Protein AF-A0A414S0T3-F1 (afdb_monomer_lite)

Foldseek 3Di:
DDDPPALLVLLLQLCVLPDPVSVVCVVCVVVVVPDDDDPDPNRVSQVVQQVSCPPHLCHQDPVDHRCSCVPPVNVVSSVVSVVVVD

Secondary structure (DSSP, 8-state):
------HHHHHHHTTSS--HHHHHHHHSHHHHS-TTS-SSHHHHHHHHHHHHHTTSTT---TTS--GGGGSHHHHHHHHHHHHTT-

pLDDT: mean 83.99, std 13.59, range [45.34, 96.56]

Sequence (86 aa):
MYLPESFEWMILNAGVVQEKEIMEILKEPEKCIESQKYFSWERFFTNLLIEKTDGTYMKYQKSKLNPVYLHEKNKRMILSSARGIL

Structure (mmCIF, N/CA/C/O backbone):
data_AF-A0A414S0T3-F1
#
_entry.id   AF-A0A414S0T3-F1
#
loop_
_atom_site.group_PDB
_atom_site.id
_atom_site.type_symbol
_atom_site.label_atom_id
_atom_site.label_alt_id
_atom_site.label_comp_id
_atom_site.label_asym_id
_atom_site.label_entity_id
_atom_site.label_seq_id
_atom_site.pdbx_PDB_ins_code
_atom_site.Cartn_x
_atom_site.Cartn_y
_atom_site.Cartn_z
_atom_site.occupancy
_atom_site.B_iso_or_equiv
_atom_site.auth_seq_id
_atom_site.auth_comp_id
_atom_site.auth_asym_id
_atom_site.auth_atom_id
_atom_site.pdbx_PDB_model_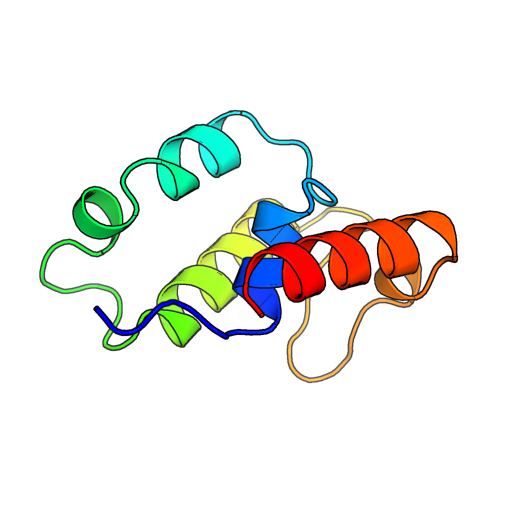num
ATOM 1 N N . MET A 1 1 ? 2.064 -12.734 18.437 1.00 45.34 1 MET A N 1
ATOM 2 C CA . MET A 1 1 ? 1.901 -11.477 17.681 1.00 45.34 1 MET A CA 1
ATOM 3 C C . MET A 1 1 ? 1.684 -11.872 16.236 1.00 45.34 1 MET A C 1
ATOM 5 O O . MET A 1 1 ? 2.604 -12.416 15.648 1.00 45.34 1 MET A O 1
ATOM 9 N N . TYR A 1 2 ? 0.462 -11.728 15.722 1.00 47.12 2 TYR A N 1
ATOM 10 C CA . TYR A 1 2 ? 0.182 -11.940 14.301 1.00 47.12 2 TYR A CA 1
ATOM 11 C C . TYR A 1 2 ? 0.764 -10.735 13.562 1.00 47.12 2 TYR A C 1
ATOM 13 O O . TYR A 1 2 ? 0.288 -9.617 13.774 1.00 47.12 2 TYR A O 1
ATOM 21 N N . LEU A 1 3 ? 1.851 -10.935 12.815 1.00 54.97 3 LEU A N 1
ATOM 22 C CA . LEU A 1 3 ? 2.390 -9.884 11.963 1.00 54.97 3 LEU A CA 1
ATOM 23 C C . LEU A 1 3 ? 1.332 -9.522 10.913 1.00 54.97 3 LEU A C 1
ATOM 25 O O . LEU A 1 3 ? 0.468 -10.333 10.584 1.00 54.97 3 LEU A O 1
ATOM 29 N N . PRO A 1 4 ? 1.365 -8.314 10.347 1.00 59.84 4 PRO A N 1
ATOM 30 C CA . PRO A 1 4 ? 0.548 -8.027 9.190 1.00 59.84 4 PRO A CA 1
ATOM 31 C C . PRO A 1 4 ? 1.174 -8.690 7.958 1.00 59.84 4 PRO A C 1
ATOM 33 O O . PRO A 1 4 ? 1.819 -8.024 7.156 1.00 59.84 4 PRO A O 1
ATOM 36 N N . GLU A 1 5 ? 0.974 -9.992 7.742 1.00 67.19 5 GLU A N 1
ATOM 37 C CA . GLU A 1 5 ? 1.405 -10.658 6.497 1.00 67.19 5 GLU A CA 1
ATOM 38 C C . GLU A 1 5 ? 0.521 -10.291 5.284 1.00 67.19 5 GLU A C 1
ATOM 40 O O . GLU A 1 5 ? 0.353 -11.069 4.346 1.00 67.19 5 GLU A O 1
ATOM 45 N N . SER A 1 6 ? -0.071 -9.094 5.278 1.00 85.81 6 SER A N 1
ATOM 46 C CA . SER A 1 6 ? -0.796 -8.588 4.112 1.00 85.81 6 SER A CA 1
ATOM 47 C C . SER A 1 6 ? 0.182 -8.094 3.048 1.00 85.81 6 SER A C 1
ATOM 49 O O . SER A 1 6 ? 1.220 -7.499 3.352 1.00 85.81 6 SER A O 1
ATOM 51 N N . PHE A 1 7 ? -0.171 -8.293 1.781 1.00 89.19 7 PHE A N 1
ATOM 52 C CA . PHE A 1 7 ? 0.613 -7.798 0.651 1.00 89.19 7 PHE A CA 1
ATOM 53 C C . PHE A 1 7 ? 0.791 -6.269 0.696 1.00 89.19 7 PHE A C 1
ATOM 55 O O . PHE A 1 7 ? 1.851 -5.743 0.362 1.00 89.19 7 PHE A O 1
ATOM 62 N N . GLU A 1 8 ? -0.224 -5.546 1.162 1.00 92.50 8 GLU A N 1
ATOM 63 C CA . GLU A 1 8 ? -0.225 -4.092 1.296 1.00 92.50 8 GLU A CA 1
ATOM 64 C C . GLU A 1 8 ? 0.783 -3.618 2.348 1.00 92.50 8 GLU A C 1
ATOM 66 O O . GLU A 1 8 ? 1.521 -2.662 2.102 1.00 92.50 8 GLU A O 1
ATOM 71 N N . TRP A 1 9 ? 0.900 -4.331 3.473 1.00 91.00 9 TRP A N 1
ATOM 72 C CA . TRP A 1 9 ? 1.961 -4.077 4.447 1.00 91.00 9 TRP A CA 1
ATOM 73 C C . TRP A 1 9 ? 3.350 -4.266 3.829 1.00 91.00 9 TRP A C 1
ATOM 75 O O . TRP A 1 9 ? 4.215 -3.418 4.025 1.00 91.00 9 TRP A O 1
ATOM 85 N N . MET A 1 10 ? 3.559 -5.310 3.015 1.00 91.56 10 MET A N 1
ATOM 86 C CA . MET A 1 10 ? 4.846 -5.526 2.337 1.00 91.56 10 MET A CA 1
ATOM 87 C C . MET A 1 10 ? 5.197 -4.377 1.383 1.00 91.56 10 MET A C 1
ATOM 89 O O . MET A 1 10 ? 6.358 -3.986 1.303 1.00 91.56 10 MET A O 1
ATOM 93 N N . ILE A 1 11 ? 4.215 -3.808 0.674 1.00 92.94 11 ILE A N 1
ATOM 94 C CA . ILE A 1 11 ? 4.429 -2.634 -0.190 1.00 92.94 11 ILE A CA 1
ATOM 95 C C . ILE A 1 11 ? 4.865 -1.416 0.633 1.00 92.94 11 ILE A C 1
ATOM 97 O O . ILE A 1 11 ? 5.816 -0.726 0.251 1.00 92.94 11 ILE A O 1
ATOM 101 N N . LEU A 1 12 ? 4.171 -1.150 1.743 1.00 92.75 12 LEU A N 1
ATOM 102 C CA . LEU A 1 12 ? 4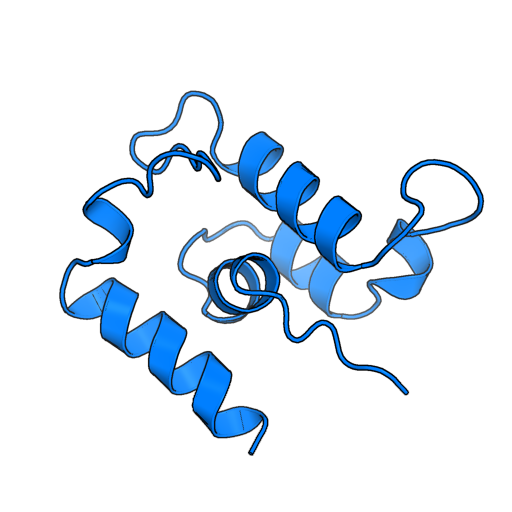.455 -0.021 2.630 1.00 92.75 12 LEU A CA 1
ATOM 103 C C . LEU A 1 12 ? 5.833 -0.179 3.290 1.00 92.75 12 LEU A C 1
ATOM 105 O O . LEU A 1 12 ? 6.660 0.728 3.218 1.00 92.75 12 LEU A O 1
ATOM 109 N N . ASN A 1 13 ? 6.114 -1.356 3.852 1.00 90.44 13 ASN A N 1
ATOM 110 C CA . ASN A 1 13 ? 7.370 -1.666 4.531 1.00 90.44 13 ASN A CA 1
ATOM 111 C C . ASN A 1 13 ? 8.575 -1.691 3.580 1.00 90.44 13 ASN A C 1
ATOM 113 O O . ASN A 1 13 ? 9.674 -1.291 3.955 1.00 90.44 13 ASN A O 1
ATOM 117 N N . ALA A 1 14 ? 8.376 -2.080 2.319 1.00 91.50 14 ALA A N 1
ATOM 118 C CA . ALA A 1 14 ? 9.416 -2.011 1.297 1.00 91.50 14 ALA A CA 1
ATOM 119 C C . ALA A 1 14 ? 9.843 -0.574 0.943 1.00 91.50 14 ALA A C 1
ATOM 121 O O . ALA A 1 14 ? 10.828 -0.401 0.225 1.00 91.50 14 ALA A O 1
ATOM 122 N N . GLY A 1 15 ? 9.110 0.454 1.392 1.00 91.00 15 GLY A N 1
ATOM 123 C CA . GLY A 1 15 ? 9.415 1.853 1.087 1.00 91.00 15 GLY A CA 1
ATOM 124 C C . GLY A 1 15 ? 9.199 2.205 -0.387 1.00 91.00 15 GLY A C 1
ATOM 125 O O . GLY A 1 15 ? 9.853 3.106 -0.915 1.00 91.00 15 GLY A O 1
ATOM 126 N N . VAL A 1 16 ? 8.314 1.468 -1.071 1.00 91.12 16 VAL A N 1
ATOM 127 C CA . VAL A 1 16 ? 7.932 1.741 -2.466 1.00 91.12 16 VAL A CA 1
ATOM 128 C C . VAL A 1 16 ? 7.158 3.058 -2.553 1.00 91.12 16 VAL A C 1
ATOM 130 O O . VAL A 1 16 ? 7.371 3.831 -3.484 1.00 91.12 16 VAL A O 1
ATOM 133 N N . VAL A 1 17 ? 6.318 3.336 -1.553 1.00 90.06 17 VAL A N 1
ATOM 134 C CA . VAL A 1 17 ? 5.670 4.636 -1.342 1.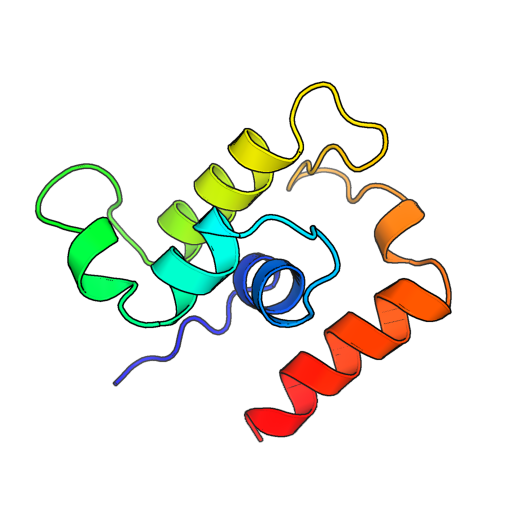00 90.06 17 VAL A CA 1
ATOM 135 C C . VAL A 1 17 ? 6.487 5.394 -0.293 1.00 90.06 17 VAL A C 1
ATOM 137 O O . VAL A 1 17 ? 6.526 5.002 0.871 1.00 90.06 17 VAL A O 1
ATOM 140 N N . GLN A 1 18 ? 7.210 6.433 -0.714 1.00 81.81 18 GLN A N 1
ATOM 141 C CA . GLN A 1 18 ? 8.143 7.165 0.148 1.00 81.81 18 GLN A CA 1
ATOM 142 C C . GLN A 1 18 ? 7.455 8.330 0.855 1.00 81.81 18 GLN A C 1
ATOM 144 O O . GLN A 1 18 ? 7.611 9.485 0.467 1.00 81.81 18 GLN A O 1
ATOM 149 N N . GLU A 1 19 ? 6.729 8.027 1.926 1.00 82.88 19 GLU A N 1
ATOM 150 C CA . GLU A 1 19 ? 6.151 9.046 2.798 1.00 82.88 19 GLU A CA 1
ATOM 151 C C . GLU A 1 19 ? 6.624 8.870 4.236 1.00 82.88 19 GLU A C 1
ATOM 153 O O . GLU A 1 19 ? 6.609 7.769 4.787 1.00 82.88 19 GLU A O 1
ATOM 158 N N . LYS A 1 20 ? 7.045 9.979 4.857 1.00 84.69 20 LYS A N 1
ATOM 159 C CA . LYS A 1 20 ? 7.543 9.981 6.242 1.00 84.69 20 LYS A CA 1
ATOM 160 C C . LYS A 1 20 ? 6.494 9.453 7.217 1.00 84.69 20 LYS A C 1
ATOM 162 O O . LYS A 1 20 ? 6.827 8.672 8.099 1.00 84.69 20 LYS A O 1
ATOM 167 N N . GLU A 1 21 ? 5.240 9.824 6.994 1.00 86.00 21 GLU A N 1
ATOM 168 C CA . GLU A 1 21 ? 4.107 9.405 7.815 1.00 86.00 21 GLU A CA 1
ATOM 169 C C . GLU A 1 21 ? 3.909 7.880 7.792 1.00 86.00 21 GLU A C 1
ATOM 171 O O . GLU A 1 21 ? 3.649 7.278 8.828 1.00 86.00 21 GLU A O 1
ATOM 176 N N . ILE A 1 22 ? 4.127 7.219 6.645 1.00 88.62 22 ILE A N 1
ATOM 177 C CA . ILE A 1 22 ? 4.067 5.750 6.552 1.00 88.62 22 ILE A CA 1
ATOM 178 C C . ILE A 1 22 ? 5.122 5.117 7.466 1.00 88.62 22 ILE A C 1
ATOM 180 O O . ILE A 1 22 ? 4.827 4.153 8.166 1.00 88.62 22 ILE A O 1
ATOM 184 N N . MET A 1 23 ? 6.343 5.660 7.495 1.00 85.81 23 MET A N 1
ATOM 185 C CA . MET A 1 23 ? 7.412 5.134 8.353 1.00 85.81 23 MET A CA 1
ATOM 186 C C . MET A 1 23 ? 7.108 5.312 9.842 1.00 85.81 23 MET A C 1
ATOM 188 O O . MET A 1 23 ? 7.509 4.475 10.645 1.00 85.81 23 MET A O 1
ATOM 192 N N . GLU A 1 24 ? 6.430 6.393 10.221 1.00 87.31 24 GLU A N 1
ATOM 193 C CA . GLU A 1 24 ? 5.990 6.614 11.601 1.00 87.31 24 GLU A CA 1
ATOM 194 C C . GLU A 1 24 ? 4.886 5.629 11.990 1.00 87.31 24 GLU A C 1
ATOM 196 O O . GLU A 1 24 ? 4.996 4.975 13.025 1.00 87.31 24 GLU A O 1
ATOM 201 N N . ILE A 1 25 ? 3.894 5.431 11.116 1.00 87.56 25 ILE A N 1
ATOM 202 C CA . ILE A 1 25 ? 2.818 4.452 11.315 1.00 87.56 25 ILE A CA 1
ATOM 203 C C . ILE A 1 25 ? 3.377 3.030 11.437 1.00 87.56 25 ILE A C 1
ATOM 205 O O . ILE A 1 25 ? 2.943 2.272 12.295 1.00 87.56 25 ILE A O 1
ATOM 209 N N . LEU A 1 26 ? 4.350 2.648 10.605 1.00 85.88 26 LEU A N 1
ATOM 210 C CA . LEU A 1 26 ? 4.935 1.303 10.631 1.00 85.88 26 LEU A CA 1
ATOM 211 C C . LEU A 1 26 ? 5.754 1.005 11.899 1.00 85.88 26 LEU A C 1
ATOM 213 O O . LEU A 1 26 ? 5.978 -0.169 12.187 1.00 85.88 26 LEU A O 1
ATOM 217 N N . LYS A 1 27 ? 6.201 2.023 12.651 1.00 85.75 27 LYS A N 1
ATOM 218 C CA . LYS A 1 27 ? 6.933 1.823 13.916 1.00 85.75 27 LYS A CA 1
ATOM 219 C C . LYS A 1 27 ? 6.024 1.385 15.055 1.00 85.75 27 LYS A C 1
ATOM 221 O O . LYS A 1 27 ? 6.437 0.554 15.854 1.00 85.75 27 LYS A O 1
ATOM 226 N N . GLU A 1 28 ? 4.832 1.968 15.138 1.00 82.81 28 GLU A N 1
ATOM 227 C CA . GLU A 1 28 ? 3.865 1.708 16.212 1.00 82.81 28 GLU A CA 1
ATOM 228 C C . GLU A 1 28 ? 2.445 1.596 15.628 1.00 82.81 28 GLU A C 1
ATOM 230 O O . GLU A 1 28 ? 1.559 2.396 15.958 1.00 82.81 28 GLU A O 1
ATOM 235 N N . PRO A 1 29 ? 2.201 0.630 14.721 1.00 79.69 29 PRO A N 1
ATOM 236 C CA . PRO A 1 29 ? 0.943 0.542 13.984 1.00 79.69 29 PRO A CA 1
ATOM 237 C C . PRO A 1 29 ? -0.255 0.283 14.916 1.00 79.69 29 PRO A C 1
ATOM 239 O O . PRO A 1 29 ? -1.393 0.620 14.582 1.00 79.69 29 PRO A O 1
ATOM 242 N N . GLU A 1 30 ? -0.018 -0.256 16.117 1.00 78.19 30 GLU A N 1
ATOM 243 C CA . GLU A 1 30 ? -1.025 -0.521 17.148 1.00 78.19 30 GLU A CA 1
ATOM 244 C C . GLU A 1 30 ? -1.623 0.752 17.747 1.00 78.19 30 GLU A C 1
ATOM 246 O O . GLU A 1 30 ? -2.766 0.731 18.201 1.00 78.19 30 GLU A O 1
ATOM 251 N N . LYS A 1 31 ? -0.898 1.875 17.684 1.00 78.56 31 LYS A N 1
ATOM 252 C CA . LYS A 1 31 ? -1.419 3.191 18.074 1.00 78.56 31 LYS A CA 1
ATOM 253 C C . LYS A 1 31 ? -2.347 3.776 17.011 1.00 78.56 31 LYS A C 1
ATOM 255 O O . LYS A 1 31 ? -3.214 4.586 17.316 1.00 78.56 31 LYS A O 1
ATOM 260 N N . CYS A 1 32 ? -2.189 3.366 15.753 1.00 73.94 32 CYS A N 1
ATOM 261 C CA . CYS A 1 32 ? -3.007 3.846 14.637 1.00 73.94 32 CYS A CA 1
ATOM 262 C C . CYS A 1 32 ? -4.270 3.006 14.420 1.00 73.94 32 CYS A C 1
ATOM 264 O O . CYS A 1 32 ? -5.259 3.503 13.881 1.00 73.94 32 CYS A O 1
ATOM 266 N N . ILE A 1 33 ? -4.252 1.737 14.838 1.00 71.25 33 ILE A N 1
ATOM 267 C CA . ILE A 1 33 ? -5.408 0.839 14.741 1.00 71.25 33 ILE A CA 1
ATOM 268 C C . ILE A 1 33 ? -6.423 1.049 15.880 1.00 71.25 33 ILE A C 1
ATOM 270 O O . ILE A 1 33 ? -7.399 0.304 15.962 1.00 71.25 33 ILE A O 1
ATOM 274 N N . GLU A 1 34 ? -6.221 2.058 16.742 1.00 58.03 34 GLU A N 1
ATOM 275 C CA . GLU A 1 34 ? -7.006 2.289 17.957 1.00 58.03 34 GLU A CA 1
ATOM 276 C C . GLU A 1 34 ? -8.533 2.175 17.731 1.00 58.03 34 GLU A C 1
ATOM 278 O O . GLU A 1 34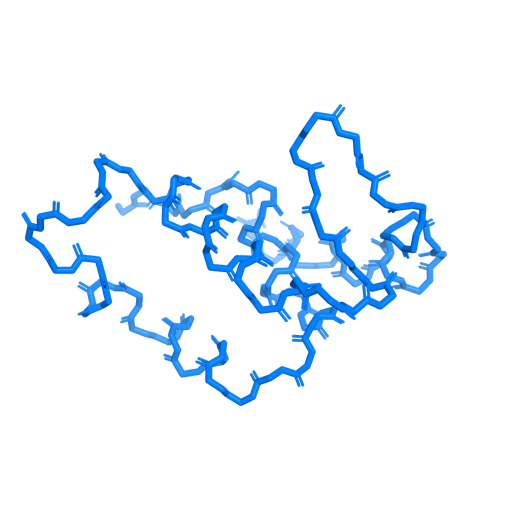 ? -9.205 2.996 17.099 1.00 58.03 34 GLU A O 1
ATOM 283 N N . SER A 1 35 ? -9.079 1.119 18.340 1.00 52.84 35 SER A N 1
ATOM 284 C CA . SER A 1 35 ? -10.437 0.973 18.870 1.00 52.84 35 SER A CA 1
ATOM 285 C C . SER A 1 35 ? -11.637 0.851 17.911 1.00 52.84 35 SER A C 1
ATOM 287 O O . SER A 1 35 ? -12.515 0.056 18.234 1.00 52.84 35 SER A O 1
ATOM 289 N N . GLN A 1 36 ? -11.751 1.537 16.758 1.00 54.06 36 GLN A N 1
ATOM 290 C CA . GLN A 1 36 ? -13.032 1.488 15.994 1.00 54.06 36 GLN A CA 1
ATOM 291 C C . GLN A 1 36 ? -13.003 1.612 14.457 1.00 54.06 36 GLN A C 1
ATOM 293 O O . GLN A 1 36 ? -14.042 1.389 13.833 1.00 54.06 36 GLN A O 1
ATOM 298 N N . LYS A 1 37 ? -11.882 1.932 13.793 1.00 59.16 37 LYS A N 1
ATOM 299 C CA . LYS A 1 37 ? -11.911 2.154 12.325 1.00 59.16 37 LYS A CA 1
ATOM 300 C C . LYS A 1 37 ? -11.714 0.900 11.471 1.00 59.16 37 LYS A C 1
ATOM 302 O O . LYS A 1 37 ? -12.337 0.795 10.413 1.00 59.16 37 LYS A O 1
ATOM 307 N N . TYR A 1 38 ? -10.889 -0.058 11.900 1.00 64.31 38 TYR A N 1
ATOM 308 C CA . TYR A 1 38 ? -10.555 -1.230 11.084 1.00 64.31 38 TYR A CA 1
ATOM 309 C C . TYR A 1 38 ? -10.570 -2.524 11.898 1.00 64.31 38 TYR A C 1
ATOM 311 O O . TYR A 1 38 ? -9.844 -2.676 12.869 1.00 64.31 38 TYR A O 1
ATOM 319 N N . PHE A 1 39 ? -11.395 -3.476 11.455 1.00 70.44 39 PHE A N 1
ATOM 320 C CA . PHE A 1 39 ? -11.589 -4.790 12.085 1.00 70.44 39 PHE A CA 1
ATOM 321 C C . PHE A 1 39 ? -10.387 -5.746 11.905 1.00 70.44 39 PHE A C 1
ATOM 323 O O . PHE A 1 39 ? -10.354 -6.816 12.504 1.00 70.44 39 PHE A O 1
ATOM 330 N N . SER A 1 40 ? -9.406 -5.391 11.065 1.00 80.56 40 SER A N 1
ATOM 331 C CA . SER A 1 40 ? -8.193 -6.181 10.835 1.00 80.56 40 SER A CA 1
ATOM 332 C C . SER A 1 40 ? -7.019 -5.316 10.378 1.00 80.56 40 SER A C 1
ATOM 334 O O . SER A 1 40 ? -7.205 -4.276 9.737 1.00 80.56 40 SER A O 1
ATOM 336 N N . TRP A 1 41 ? -5.803 -5.799 10.645 1.00 80.81 41 TRP A N 1
ATOM 337 C CA . TRP A 1 41 ? -4.560 -5.234 10.119 1.00 80.81 41 TRP A CA 1
ATOM 338 C C . TRP A 1 41 ? -4.561 -5.127 8.594 1.00 80.81 41 TRP A C 1
ATOM 340 O O . TRP A 1 41 ? -4.196 -4.091 8.050 1.00 80.81 41 TRP A O 1
ATOM 350 N N . GLU A 1 42 ? -5.034 -6.162 7.897 1.00 85.31 42 GLU A N 1
ATOM 351 C CA . GLU A 1 42 ? -5.134 -6.152 6.435 1.00 85.31 42 GLU A CA 1
ATOM 352 C C . GLU A 1 42 ? -5.993 -4.981 5.939 1.00 85.31 42 GLU A C 1
ATOM 354 O O . GLU A 1 42 ? -5.609 -4.262 5.013 1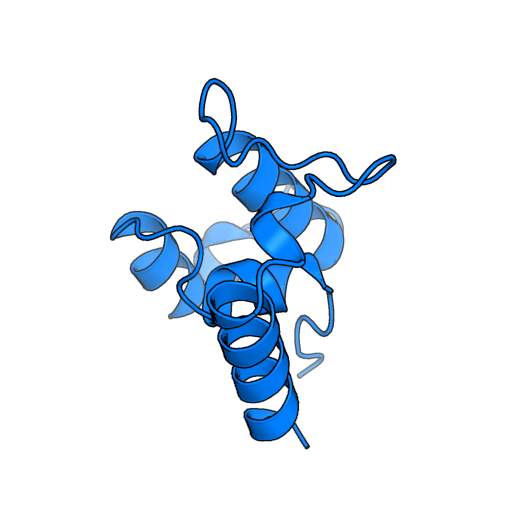.00 85.31 42 GLU A O 1
ATOM 359 N N . ARG A 1 43 ? -7.147 -4.743 6.578 1.00 86.81 43 ARG A N 1
ATOM 360 C CA . ARG A 1 43 ? -8.034 -3.638 6.206 1.00 86.81 43 ARG A CA 1
ATOM 361 C C . ARG A 1 43 ? -7.397 -2.284 6.512 1.00 86.81 43 ARG A C 1
ATOM 363 O O . ARG A 1 43 ? -7.571 -1.357 5.726 1.00 86.81 43 ARG A O 1
ATOM 370 N N . PHE A 1 44 ? -6.654 -2.172 7.610 1.00 88.38 44 PHE A N 1
ATOM 371 C CA . PHE A 1 44 ? -5.892 -0.966 7.928 1.00 88.38 44 PHE A CA 1
ATOM 372 C C . PHE A 1 44 ? -4.845 -0.658 6.847 1.00 88.38 44 PHE A C 1
ATOM 374 O O . PHE A 1 44 ? -4.907 0.408 6.237 1.00 88.38 44 PHE A O 1
ATOM 381 N N . PHE A 1 45 ? -3.952 -1.603 6.532 1.00 89.94 45 PHE A N 1
ATOM 382 C CA . PHE A 1 45 ? -2.889 -1.383 5.542 1.00 89.94 45 PHE A CA 1
ATOM 383 C C . PHE A 1 45 ? -3.423 -1.201 4.121 1.00 89.94 45 PHE A C 1
ATOM 385 O O . PHE A 1 45 ? -2.876 -0.394 3.372 1.00 89.94 45 PHE A O 1
ATOM 392 N N . THR A 1 46 ? -4.528 -1.868 3.767 1.00 92.12 46 THR A N 1
ATOM 393 C CA . THR A 1 46 ? -5.214 -1.627 2.488 1.00 92.12 46 THR A CA 1
ATOM 394 C C . THR A 1 46 ? -5.668 -0.173 2.380 1.00 92.12 46 THR A C 1
ATOM 396 O O . THR A 1 46 ? -5.370 0.485 1.387 1.00 92.12 46 THR A O 1
ATOM 399 N N . ASN A 1 47 ? -6.369 0.347 3.393 1.00 91.75 47 ASN A N 1
ATOM 400 C CA . ASN A 1 47 ? -6.881 1.717 3.341 1.00 91.75 47 ASN A CA 1
ATOM 401 C C . ASN A 1 47 ? -5.761 2.751 3.405 1.00 91.75 47 ASN A C 1
ATOM 403 O O . ASN A 1 47 ? -5.800 3.707 2.639 1.00 91.75 47 ASN A O 1
ATOM 407 N N . LEU A 1 48 ? -4.738 2.521 4.232 1.00 91.75 48 LEU A N 1
ATOM 408 C CA . LEU A 1 48 ? -3.559 3.378 4.284 1.00 91.75 48 LEU A CA 1
ATOM 409 C C . LEU A 1 48 ? -2.871 3.458 2.915 1.00 91.75 48 LEU A C 1
ATOM 411 O O . LEU A 1 48 ? -2.595 4.547 2.426 1.00 91.75 48 LEU A O 1
ATOM 415 N N . LEU A 1 49 ? -2.638 2.319 2.258 1.00 94.56 49 LEU A N 1
ATOM 416 C CA . LEU A 1 49 ? -1.994 2.300 0.947 1.00 94.56 49 LEU A CA 1
ATOM 417 C C . LEU A 1 49 ? -2.855 2.972 -0.134 1.00 94.56 49 LEU A C 1
ATOM 419 O O . LEU A 1 49 ? -2.313 3.682 -0.980 1.00 94.56 49 LEU A O 1
ATOM 423 N N . ILE A 1 50 ? -4.179 2.782 -0.111 1.00 95.00 50 ILE A N 1
ATOM 424 C CA . ILE A 1 50 ? -5.099 3.486 -1.019 1.00 95.00 50 ILE A CA 1
ATOM 425 C C . ILE A 1 50 ? -5.014 4.995 -0.787 1.00 95.00 50 ILE A C 1
ATOM 427 O O . ILE A 1 50 ? -4.821 5.729 -1.748 1.00 95.00 50 ILE A O 1
ATOM 431 N N . GLU A 1 51 ? -5.110 5.449 0.463 1.00 94.06 51 GLU A N 1
ATOM 432 C CA . GLU A 1 51 ? -5.092 6.871 0.822 1.00 94.06 51 GLU A CA 1
ATOM 433 C C . GLU A 1 51 ? -3.799 7.555 0.367 1.00 94.06 51 GLU A C 1
ATOM 435 O O . GLU A 1 51 ? -3.848 8.577 -0.312 1.00 94.06 51 GLU A O 1
ATOM 440 N N . LYS A 1 52 ? -2.643 6.952 0.666 1.00 94.38 52 LYS A N 1
ATOM 441 C CA . LYS A 1 52 ? -1.325 7.515 0.328 1.00 94.38 52 LYS A CA 1
ATOM 442 C C . LYS A 1 52 ? -1.001 7.476 -1.165 1.00 94.38 52 LYS A C 1
ATOM 444 O O . LYS A 1 52 ? -0.133 8.194 -1.643 1.00 94.38 52 LYS A O 1
ATOM 449 N N . THR A 1 53 ? -1.691 6.640 -1.938 1.00 95.62 53 THR A N 1
ATOM 450 C CA . THR A 1 53 ? -1.441 6.529 -3.383 1.00 95.62 53 THR A CA 1
ATOM 451 C C . THR A 1 53 ? -2.544 7.132 -4.244 1.00 95.62 53 THR A C 1
ATOM 453 O O . THR A 1 53 ? -2.372 7.205 -5.467 1.00 95.62 53 THR A O 1
ATOM 456 N N . ASP A 1 54 ? -3.656 7.586 -3.662 1.00 95.31 54 ASP A N 1
ATOM 457 C CA . ASP A 1 54 ? -4.748 8.164 -4.436 1.00 95.31 54 ASP A CA 1
ATOM 458 C C . ASP A 1 54 ? -4.310 9.452 -5.145 1.00 95.31 54 ASP A C 1
ATOM 460 O O . ASP A 1 54 ? -3.524 10.246 -4.639 1.00 95.31 54 ASP A O 1
ATOM 464 N N . GLY A 1 55 ? -4.754 9.617 -6.391 1.00 94.31 55 GLY A N 1
ATOM 465 C CA . GLY A 1 55 ? -4.318 10.725 -7.248 1.00 94.31 55 GLY A CA 1
ATOM 466 C C . GLY A 1 55 ? -2.859 10.660 -7.731 1.00 94.31 55 GLY A C 1
ATOM 467 O O . GLY A 1 55 ? -2.452 11.510 -8.519 1.00 94.31 55 GLY A O 1
ATOM 468 N N . THR A 1 56 ? -2.075 9.652 -7.332 1.00 94.00 56 THR A N 1
ATOM 469 C CA . THR A 1 56 ? -0.686 9.470 -7.791 1.00 94.00 56 THR A CA 1
ATOM 470 C C . THR A 1 56 ? -0.584 8.480 -8.957 1.00 94.00 56 THR A C 1
ATOM 472 O O . THR A 1 56 ? -1.459 7.638 -9.175 1.00 94.00 56 THR A O 1
ATOM 475 N N . TYR A 1 57 ? 0.547 8.493 -9.671 1.00 93.94 57 TYR A N 1
ATOM 476 C CA . TYR A 1 57 ? 0.864 7.464 -10.675 1.00 93.94 57 TYR A CA 1
ATOM 477 C C . TYR A 1 57 ? 0.998 6.052 -10.072 1.00 93.94 57 TYR A C 1
ATOM 479 O O . TYR A 1 57 ? 0.972 5.062 -10.805 1.00 93.94 57 TYR A O 1
ATOM 487 N N . MET A 1 58 ? 1.130 5.956 -8.744 1.00 94.44 58 MET A N 1
ATOM 488 C CA . MET A 1 58 ? 1.255 4.710 -7.993 1.00 94.44 58 MET A CA 1
ATOM 489 C C . MET A 1 58 ? -0.068 4.222 -7.413 1.00 94.44 58 MET A C 1
ATOM 491 O O . MET A 1 58 ? -0.047 3.267 -6.650 1.00 94.44 58 MET A O 1
ATOM 495 N N . LYS A 1 59 ? -1.205 4.831 -7.776 1.00 96.38 59 LYS A N 1
ATOM 496 C CA . LYS A 1 59 ? -2.533 4.486 -7.253 1.00 96.38 59 LYS A CA 1
ATOM 497 C C . LYS A 1 59 ? -2.732 2.981 -7.079 1.00 96.38 59 LYS A C 1
ATOM 499 O O . LYS A 1 59 ? -2.666 2.222 -8.051 1.00 96.38 59 LYS A O 1
ATOM 504 N N . TYR A 1 60 ? -2.989 2.576 -5.841 1.00 96.56 60 TYR A N 1
ATOM 505 C CA . TYR A 1 60 ? -3.234 1.194 -5.468 1.00 96.56 60 TYR A CA 1
ATOM 506 C C . TYR A 1 60 ? -4.713 0.833 -5.628 1.00 96.56 60 TYR A C 1
ATOM 508 O O . TYR A 1 60 ? -5.607 1.572 -5.215 1.00 96.56 60 TYR A O 1
ATOM 516 N N . GLN A 1 61 ? -4.979 -0.333 -6.218 1.00 93.88 61 GLN A N 1
ATOM 517 C CA . GLN A 1 61 ? -6.315 -0.918 -6.308 1.00 93.88 61 GLN A CA 1
ATOM 518 C C . GLN A 1 61 ? -6.219 -2.423 -6.058 1.00 93.88 61 GLN A C 1
ATOM 520 O O . GLN A 1 61 ? -5.558 -3.142 -6.806 1.00 93.88 61 GLN A O 1
ATOM 525 N N . LYS A 1 62 ? -6.920 -2.915 -5.032 1.00 88.38 62 LYS A N 1
ATOM 526 C CA . LYS A 1 62 ? -6.867 -4.331 -4.632 1.00 88.38 62 LYS A CA 1
ATOM 527 C C . LYS A 1 62 ? -7.374 -5.285 -5.721 1.00 88.38 62 LYS A C 1
ATOM 529 O O . LYS A 1 62 ? -6.860 -6.385 -5.869 1.00 88.38 62 LYS A O 1
ATOM 534 N N . SER A 1 63 ? -8.350 -4.847 -6.519 1.00 91.50 63 SER A N 1
ATOM 535 C CA . SER A 1 63 ? -8.898 -5.624 -7.639 1.00 91.50 63 SER A CA 1
ATOM 536 C C . SER A 1 63 ? -7.982 -5.674 -8.865 1.00 91.50 63 SER A C 1
ATOM 538 O O . SER A 1 63 ? -8.098 -6.595 -9.671 1.00 91.50 63 SER A O 1
ATOM 540 N N . LYS A 1 64 ? -7.088 -4.691 -9.036 1.00 92.75 64 LYS A N 1
ATOM 541 C CA . LYS A 1 64 ? -6.180 -4.602 -10.182 1.00 92.75 64 LYS A CA 1
ATOM 542 C C . LYS A 1 64 ? -4.902 -3.868 -9.796 1.00 92.75 64 LYS A C 1
ATOM 544 O O . LYS A 1 64 ? -4.865 -2.640 -9.757 1.00 92.75 64 LYS A O 1
ATOM 549 N N . LEU A 1 65 ? -3.838 -4.632 -9.570 1.00 94.06 65 LEU A N 1
ATOM 550 C CA . LEU A 1 65 ? -2.545 -4.071 -9.205 1.00 94.06 65 LEU A CA 1
ATOM 551 C C . LEU A 1 65 ? -2.004 -3.162 -10.317 1.00 94.06 65 LEU A C 1
ATOM 553 O O . LEU A 1 65 ? -1.948 -3.544 -11.487 1.00 94.06 65 LEU A O 1
ATOM 557 N N . ASN A 1 66 ? -1.568 -1.964 -9.936 1.00 95.69 66 ASN A N 1
ATOM 558 C CA . ASN A 1 66 ? -0.907 -1.037 -10.844 1.00 95.69 66 ASN A CA 1
ATOM 559 C C . ASN A 1 66 ? 0.428 -1.644 -11.344 1.00 95.69 66 ASN A C 1
ATOM 561 O O . ASN A 1 66 ? 1.238 -2.078 -10.518 1.00 95.69 66 ASN A O 1
ATOM 565 N N . PRO A 1 67 ? 0.701 -1.677 -12.667 1.00 96.00 67 PRO A N 1
ATOM 566 C CA . PRO A 1 67 ? 1.925 -2.266 -13.217 1.00 96.00 67 PRO A CA 1
ATOM 567 C C . PRO A 1 67 ? 3.225 -1.699 -12.639 1.00 96.00 67 PRO A C 1
ATOM 569 O O . PRO A 1 67 ? 4.239 -2.395 -12.635 1.00 96.00 67 PRO A O 1
ATOM 572 N N . VAL A 1 68 ? 3.201 -0.479 -12.089 1.00 95.44 68 VAL A N 1
ATOM 573 C CA . VAL A 1 68 ? 4.353 0.126 -11.407 1.00 95.44 68 VAL A CA 1
ATOM 574 C C . VAL A 1 68 ? 4.923 -0.776 -10.306 1.00 95.44 68 VAL A C 1
ATOM 576 O O . VAL A 1 68 ? 6.137 -0.823 -10.118 1.00 95.44 68 VAL A O 1
ATOM 579 N N . TYR A 1 69 ? 4.083 -1.548 -9.607 1.00 94.69 69 TYR A N 1
ATOM 580 C CA . TYR A 1 69 ? 4.518 -2.469 -8.553 1.00 94.69 69 TYR A CA 1
ATOM 581 C C . TYR A 1 69 ? 5.232 -3.712 -9.106 1.00 94.69 69 TYR A C 1
ATOM 583 O O . TYR A 1 69 ? 5.974 -4.371 -8.382 1.00 94.69 69 TYR A O 1
ATOM 591 N N . LEU A 1 70 ? 5.047 -4.013 -10.395 1.00 93.81 70 LEU A N 1
ATOM 592 C CA . LEU A 1 70 ? 5.693 -5.124 -11.097 1.00 93.81 70 LEU A CA 1
ATOM 593 C C . LEU A 1 70 ? 7.031 -4.729 -11.732 1.00 93.81 70 LEU A C 1
ATOM 595 O O . LEU A 1 70 ? 7.772 -5.608 -12.171 1.00 93.81 70 LEU A O 1
ATOM 599 N N . HIS A 1 71 ? 7.365 -3.434 -11.772 1.00 95.81 71 HIS A N 1
ATOM 600 C CA . HIS A 1 71 ? 8.666 -2.979 -12.257 1.00 95.81 71 HIS A CA 1
ATOM 601 C C . HIS A 1 71 ? 9.785 -3.619 -11.433 1.00 95.81 71 HIS A C 1
ATOM 603 O O . HIS A 1 71 ? 9.723 -3.643 -10.206 1.00 95.81 71 HIS A O 1
ATOM 609 N N . GLU A 1 72 ? 10.838 -4.071 -12.113 1.00 94.19 72 GLU A N 1
ATOM 610 C CA . GLU A 1 72 ? 11.966 -4.817 -11.538 1.00 94.19 72 GLU A CA 1
ATOM 611 C C . GLU A 1 72 ? 12.478 -4.249 -10.204 1.00 94.19 72 GLU A C 1
ATOM 613 O O . GLU A 1 72 ? 12.647 -4.983 -9.232 1.00 94.19 72 GLU A O 1
ATOM 618 N N . LYS A 1 73 ? 12.664 -2.926 -10.119 1.00 93.81 73 LYS A N 1
ATOM 619 C CA . LYS A 1 73 ? 13.088 -2.255 -8.881 1.00 93.81 73 LYS A CA 1
ATOM 620 C C . LYS A 1 73 ? 12.084 -2.462 -7.738 1.00 93.81 73 LYS A C 1
ATOM 622 O O . LYS A 1 73 ? 12.476 -2.919 -6.667 1.00 93.81 73 LYS A O 1
ATOM 627 N N . ASN A 1 74 ? 10.813 -2.145 -7.970 1.00 94.25 74 ASN A N 1
ATOM 628 C CA . ASN A 1 74 ? 9.761 -2.199 -6.952 1.00 94.25 74 ASN A CA 1
ATOM 629 C C . ASN A 1 74 ? 9.474 -3.641 -6.535 1.00 94.25 74 ASN A C 1
ATOM 631 O O . ASN A 1 74 ? 9.404 -3.937 -5.346 1.00 94.25 74 ASN A O 1
ATOM 635 N N . LYS A 1 75 ? 9.425 -4.561 -7.503 1.00 93.00 75 LYS A N 1
ATOM 636 C CA . LYS A 1 75 ? 9.282 -5.995 -7.256 1.00 93.00 75 LYS A CA 1
ATOM 637 C C . LYS A 1 75 ? 10.394 -6.518 -6.346 1.00 93.00 75 LYS A C 1
ATOM 639 O O . LYS A 1 75 ? 10.105 -7.223 -5.384 1.00 93.00 75 LYS A O 1
ATOM 644 N N . ARG A 1 76 ? 11.657 -6.147 -6.600 1.00 93.44 76 ARG A N 1
ATOM 645 C CA . ARG A 1 76 ? 12.777 -6.526 -5.722 1.00 93.44 76 ARG A CA 1
ATOM 646 C C . ARG A 1 76 ? 12.636 -5.948 -4.317 1.00 93.44 76 ARG A C 1
ATOM 648 O O . ARG A 1 76 ? 12.859 -6.680 -3.364 1.00 93.44 76 ARG A O 1
ATOM 655 N N . MET A 1 77 ? 12.242 -4.682 -4.181 1.00 92.81 77 MET A N 1
ATOM 656 C CA . MET A 1 77 ? 12.030 -4.056 -2.867 1.00 92.81 77 MET A CA 1
ATOM 657 C C . MET A 1 77 ? 10.949 -4.792 -2.059 1.00 92.81 77 MET A C 1
ATOM 659 O O . MET A 1 77 ? 11.190 -5.157 -0.910 1.00 92.81 77 MET A O 1
ATOM 663 N N . ILE A 1 78 ? 9.801 -5.086 -2.680 1.00 91.50 78 ILE A N 1
ATOM 664 C CA . ILE A 1 78 ? 8.687 -5.817 -2.050 1.00 91.50 78 ILE A CA 1
ATOM 665 C C . ILE A 1 78 ? 9.124 -7.230 -1.637 1.00 91.50 78 ILE A C 1
ATOM 667 O O . ILE A 1 78 ? 8.883 -7.650 -0.508 1.00 91.50 78 ILE A O 1
ATOM 671 N N . LEU A 1 79 ? 9.827 -7.954 -2.516 1.00 89.88 79 LEU A N 1
ATOM 672 C CA . LEU A 1 79 ? 10.326 -9.301 -2.214 1.00 89.88 79 LEU A CA 1
ATOM 673 C C . LEU A 1 79 ? 11.367 -9.309 -1.086 1.00 89.88 79 LEU A C 1
ATOM 675 O O . LEU A 1 79 ? 11.354 -10.215 -0.255 1.00 89.88 79 LEU A O 1
ATOM 679 N N . SER A 1 80 ? 12.257 -8.316 -1.033 1.00 88.00 80 SER A N 1
ATOM 680 C CA . SER A 1 80 ? 13.219 -8.175 0.066 1.00 88.00 80 SER A CA 1
ATOM 681 C C . SER A 1 80 ? 12.518 -7.925 1.400 1.00 88.00 80 SER A C 1
ATOM 683 O O . SER A 1 80 ? 12.908 -8.519 2.402 1.00 88.00 80 SER A O 1
ATOM 685 N N . SER A 1 81 ? 11.448 -7.121 1.405 1.00 83.12 81 SER A N 1
ATOM 686 C CA . SER A 1 81 ? 10.621 -6.914 2.597 1.00 83.12 81 SER A CA 1
ATOM 687 C C . SER A 1 81 ? 9.970 -8.211 3.086 1.00 83.12 81 SER A C 1
ATOM 689 O O . SER A 1 81 ? 9.834 -8.385 4.289 1.00 83.12 81 SER A O 1
ATOM 691 N N . ALA A 1 82 ? 9.578 -9.119 2.187 1.00 77.06 82 ALA A N 1
ATOM 692 C CA . ALA A 1 82 ? 8.992 -10.410 2.558 1.00 77.06 82 ALA A CA 1
ATOM 693 C C . ALA A 1 82 ? 10.030 -11.392 3.133 1.00 77.06 82 ALA A C 1
ATOM 695 O O . ALA A 1 82 ? 9.728 -12.150 4.048 1.00 77.06 82 ALA A O 1
ATOM 696 N N . ARG A 1 83 ? 11.270 -11.376 2.622 1.00 67.56 83 ARG A N 1
ATOM 697 C CA . ARG A 1 83 ? 12.348 -12.271 3.085 1.00 67.56 83 ARG A CA 1
ATOM 698 C C . ARG A 1 83 ? 12.875 -11.941 4.477 1.00 67.56 83 ARG A C 1
ATOM 700 O O . ARG A 1 83 ? 13.396 -12.832 5.122 1.00 67.56 83 ARG A O 1
ATOM 707 N N . GLY A 1 84 ? 12.745 -10.696 4.934 1.00 60.66 84 GLY A N 1
ATOM 708 C CA . GLY A 1 84 ? 13.092 -10.320 6.310 1.00 60.66 84 GLY A CA 1
ATOM 709 C C . GLY A 1 84 ? 12.112 -10.838 7.372 1.00 60.66 84 GLY A C 1
ATOM 710 O O . GLY A 1 84 ? 12.359 -10.629 8.554 1.00 60.66 84 GLY A O 1
ATOM 711 N N . ILE A 1 85 ? 11.003 -11.465 6.955 1.00 56.41 85 ILE A N 1
ATOM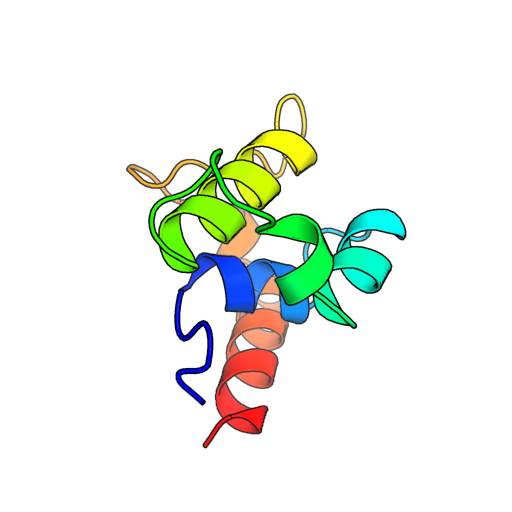 712 C CA . ILE A 1 85 ? 9.948 -12.011 7.826 1.00 56.41 85 ILE A CA 1
ATOM 713 C C . ILE A 1 85 ? 10.105 -13.535 8.020 1.00 56.41 85 ILE A C 1
ATOM 715 O O . ILE A 1 85 ? 9.553 -14.074 8.976 1.00 56.41 85 ILE A O 1
ATOM 719 N N . LEU A 1 86 ? 10.827 -14.223 7.121 1.00 45.62 86 LEU A N 1
ATOM 720 C CA . LEU A 1 86 ? 11.014 -15.685 7.107 1.00 45.62 86 LEU A CA 1
ATOM 721 C C . LEU A 1 86 ? 12.285 -16.131 7.835 1.00 45.62 86 LEU A C 1
ATOM 723 O O . LEU A 1 86 ? 13.326 -15.458 7.667 1.00 45.62 86 LEU A O 1
#

Radius of gyration: 12.55 Å; chains: 1; bounding box: 26×26×32 Å

Organism: NCBI:txid88431